Protein AF-A0A7X1NIV5-F1 (afdb_monomer_lite)

Organism: NCBI:txid2654983

Structure (mmCIF, N/CA/C/O backbone):
data_AF-A0A7X1NIV5-F1
#
_entry.id   AF-A0A7X1NIV5-F1
#
loop_
_atom_site.group_PDB
_atom_site.id
_atom_site.type_symbol
_atom_site.label_atom_id
_atom_site.label_alt_id
_atom_site.label_comp_id
_atom_site.label_asym_id
_atom_site.label_entity_id
_atom_site.label_seq_id
_atom_site.pdbx_PDB_ins_code
_atom_site.Cartn_x
_atom_site.Cartn_y
_atom_site.Cartn_z
_atom_site.occupancy
_atom_site.B_iso_or_equiv
_atom_site.auth_seq_id
_atom_site.auth_comp_id
_atom_site.auth_asym_id
_atom_site.auth_atom_id
_atom_site.pdbx_PDB_model_num
ATOM 1 N N . MET A 1 1 ? -22.859 -9.289 30.979 1.00 61.94 1 MET A N 1
ATOM 2 C CA . MET A 1 1 ? -23.421 -8.936 29.662 1.00 61.94 1 MET A CA 1
ATOM 3 C C . MET A 1 1 ? -22.746 -7.690 29.095 1.00 61.94 1 MET A C 1
ATOM 5 O O . MET A 1 1 ? -22.122 -7.808 28.057 1.00 61.94 1 MET A O 1
ATOM 9 N N . GLU A 1 2 ? -22.754 -6.534 29.774 1.00 65.19 2 GLU A N 1
ATOM 10 C CA . GLU A 1 2 ? -22.072 -5.322 29.259 1.00 65.19 2 GLU A CA 1
ATOM 11 C C . GLU A 1 2 ? -20.544 -5.479 29.155 1.00 65.19 2 GLU A C 1
ATOM 13 O O . GLU A 1 2 ? -19.954 -5.149 28.132 1.00 65.19 2 GLU A O 1
ATOM 18 N N . THR A 1 3 ? -19.896 -6.076 30.158 1.00 74.19 3 THR A N 1
ATOM 19 C CA . THR A 1 3 ? -18.444 -6.336 30.167 1.00 74.19 3 THR A CA 1
ATOM 20 C C . THR A 1 3 ? -17.963 -7.249 29.038 1.00 74.19 3 THR A C 1
ATOM 22 O O . THR A 1 3 ? -16.867 -7.051 28.524 1.00 74.19 3 THR A O 1
ATOM 25 N N . GLU A 1 4 ? -18.770 -8.223 28.616 1.00 78.75 4 GLU A N 1
ATOM 26 C CA . GLU A 1 4 ? -18.414 -9.128 27.513 1.00 78.75 4 GLU A CA 1
ATOM 27 C C . GLU A 1 4 ? -18.421 -8.401 26.165 1.00 78.75 4 GLU A C 1
ATOM 29 O O . GLU A 1 4 ? -17.539 -8.634 25.341 1.00 78.75 4 GLU A O 1
ATOM 34 N N . ILE A 1 5 ? -19.356 -7.466 25.972 1.00 81.25 5 ILE A N 1
ATOM 35 C CA . ILE A 1 5 ? -19.451 -6.646 24.758 1.00 81.25 5 ILE A CA 1
ATOM 36 C C . ILE A 1 5 ? -18.232 -5.722 24.645 1.00 81.25 5 ILE A C 1
ATOM 38 O O . ILE A 1 5 ? -17.618 -5.643 23.583 1.00 81.25 5 ILE A O 1
ATOM 42 N N . PHE A 1 6 ? -17.823 -5.073 25.741 1.00 78.81 6 PHE A N 1
ATOM 43 C CA . PHE A 1 6 ? -16.632 -4.213 25.739 1.00 78.81 6 PHE A CA 1
ATOM 44 C C . PHE A 1 6 ? -15.347 -4.983 25.417 1.00 78.81 6 PHE A C 1
ATOM 46 O O . PHE A 1 6 ? -14.526 -4.505 24.636 1.00 78.81 6 PHE A O 1
ATOM 53 N N . VAL A 1 7 ? -15.182 -6.188 25.972 1.00 81.06 7 VAL A N 1
ATOM 54 C CA . VAL A 1 7 ? -14.015 -7.039 25.688 1.00 81.06 7 VAL A CA 1
ATOM 55 C C . VAL A 1 7 ? -14.008 -7.501 24.230 1.00 81.06 7 VAL A C 1
ATOM 57 O O . VAL A 1 7 ? -12.963 -7.475 23.584 1.00 81.06 7 VAL A O 1
ATOM 60 N N . GLN A 1 8 ? -15.164 -7.883 23.682 1.00 82.38 8 GLN A N 1
ATOM 61 C CA . GLN A 1 8 ? -15.276 -8.264 22.272 1.00 82.38 8 GLN A CA 1
ATOM 62 C C . GLN A 1 8 ? -14.934 -7.106 21.329 1.00 82.38 8 GLN A C 1
ATOM 64 O O . GLN A 1 8 ? -14.180 -7.305 20.379 1.00 82.38 8 GLN A O 1
ATOM 69 N N . LEU A 1 9 ? -15.427 -5.898 21.613 1.00 82.12 9 LEU A N 1
ATOM 70 C CA . LEU A 1 9 ? -15.125 -4.703 20.822 1.00 82.12 9 LEU A CA 1
ATOM 71 C C . LEU A 1 9 ? -13.634 -4.351 20.867 1.00 82.12 9 LEU A C 1
ATOM 73 O O . LEU A 1 9 ? -13.038 -4.102 19.823 1.00 82.12 9 LEU A O 1
ATOM 77 N N . ALA A 1 10 ? -13.012 -4.392 22.048 1.00 82.75 10 ALA A N 1
ATOM 78 C CA . ALA A 1 10 ? -11.582 -4.125 22.194 1.00 82.75 10 ALA A CA 1
ATOM 79 C C . ALA A 1 10 ? -10.713 -5.165 21.461 1.00 82.75 10 ALA A C 1
ATOM 81 O O . ALA A 1 10 ? -9.730 -4.807 20.813 1.00 82.75 10 ALA A O 1
ATOM 82 N N . ASN A 1 11 ? -11.094 -6.445 21.515 1.00 85.56 11 ASN A N 1
ATOM 83 C CA . ASN A 1 11 ? -10.393 -7.502 20.788 1.00 85.56 11 ASN A CA 1
ATOM 84 C C . ASN A 1 11 ? -10.517 -7.325 19.272 1.00 85.56 11 ASN A C 1
ATOM 86 O O . ASN A 1 11 ? -9.520 -7.444 18.565 1.00 85.56 11 ASN A O 1
ATOM 90 N N . GLN A 1 12 ? -11.714 -7.007 18.771 1.00 85.12 12 GLN A N 1
ATOM 91 C CA . GLN A 1 12 ? -11.914 -6.757 17.344 1.00 85.12 12 GLN A CA 1
ATOM 92 C C . GLN A 1 12 ? -11.113 -5.538 16.875 1.00 85.12 12 GLN A C 1
ATOM 94 O O . GLN A 1 12 ? -10.439 -5.604 15.854 1.00 85.12 12 GLN A O 1
ATOM 99 N N . GLN A 1 13 ? -11.106 -4.466 17.666 1.00 85.00 13 GLN A N 1
ATOM 100 C CA . GLN A 1 13 ? -10.321 -3.265 17.395 1.00 85.00 13 GLN A CA 1
ATOM 101 C C . GLN A 1 13 ? -8.820 -3.564 17.265 1.00 85.00 13 GLN A C 1
ATOM 103 O O . GLN A 1 13 ? -8.144 -3.030 16.384 1.00 85.00 13 GLN A O 1
ATOM 108 N N . ALA A 1 14 ? -8.287 -4.428 18.131 1.00 86.62 14 ALA A N 1
ATOM 109 C CA . ALA A 1 14 ? -6.892 -4.849 18.065 1.00 86.62 14 ALA A CA 1
ATOM 110 C C . ALA A 1 14 ? -6.593 -5.669 16.797 1.00 86.62 14 ALA A C 1
ATOM 112 O O . ALA A 1 14 ? -5.534 -5.495 16.192 1.00 86.62 14 ALA A O 1
ATOM 113 N N . VAL A 1 15 ? -7.526 -6.531 16.377 1.00 89.56 15 VAL A N 1
ATOM 114 C CA . VAL A 1 15 ? -7.416 -7.302 15.129 1.00 89.56 15 VAL A CA 1
ATOM 115 C C . VAL A 1 15 ? -7.425 -6.375 13.914 1.00 89.56 15 VAL A C 1
ATOM 117 O O . VAL A 1 15 ? -6.556 -6.498 13.053 1.00 89.56 15 VAL A O 1
ATOM 120 N N . ASP A 1 16 ? -8.347 -5.415 13.864 1.00 90.06 16 ASP A N 1
ATOM 121 C CA . ASP A 1 16 ? -8.462 -4.476 12.745 1.00 90.06 16 ASP A CA 1
ATOM 122 C C . ASP A 1 16 ? -7.207 -3.587 12.643 1.00 90.06 16 ASP A C 1
ATOM 124 O O . ASP A 1 16 ? -6.639 -3.437 11.559 1.00 90.06 16 ASP A O 1
ATOM 128 N N . ASN A 1 17 ? -6.689 -3.092 13.776 1.00 89.38 17 ASN A N 1
ATOM 129 C CA . ASN A 1 17 ? -5.413 -2.368 13.827 1.00 89.38 17 ASN A CA 1
ATOM 130 C C . ASN A 1 17 ? -4.243 -3.216 13.304 1.00 89.38 17 ASN A C 1
ATOM 132 O O . ASN A 1 17 ? -3.391 -2.703 12.577 1.00 89.38 17 ASN A O 1
ATOM 136 N N . ALA A 1 18 ? -4.189 -4.504 13.657 1.00 92.31 18 ALA A N 1
ATOM 137 C CA . ALA A 1 18 ? -3.136 -5.405 13.195 1.00 92.31 18 ALA A CA 1
ATOM 138 C C . ALA A 1 18 ? -3.195 -5.637 11.677 1.00 92.31 18 ALA A C 1
ATOM 140 O O . ALA A 1 18 ? -2.150 -5.687 11.030 1.00 92.31 18 ALA A O 1
ATOM 141 N N . LEU A 1 19 ? -4.396 -5.731 11.098 1.00 94.19 19 LEU A N 1
ATOM 142 C CA . LEU A 1 19 ? -4.582 -5.876 9.652 1.00 94.19 19 LEU A CA 1
ATOM 143 C C . LEU A 1 19 ? -4.143 -4.621 8.890 1.00 94.19 19 LEU A C 1
ATOM 145 O O . LEU A 1 19 ? -3.409 -4.729 7.908 1.00 94.19 19 LEU A O 1
ATOM 149 N N . VAL A 1 20 ? -4.535 -3.433 9.362 1.00 94.00 20 VAL A N 1
ATOM 150 C CA . VAL A 1 20 ? -4.118 -2.163 8.744 1.00 94.00 20 VAL A CA 1
ATOM 151 C C . VAL A 1 20 ? -2.604 -1.972 8.853 1.00 94.00 20 VAL A C 1
ATOM 153 O O . VAL A 1 20 ? -1.953 -1.607 7.872 1.00 94.00 20 VAL A O 1
ATOM 156 N N . LEU A 1 21 ? -2.025 -2.277 10.018 1.00 95.12 21 LEU A N 1
ATOM 157 C CA . LEU A 1 21 ? -0.580 -2.235 10.215 1.00 95.12 21 LEU A CA 1
ATOM 158 C C . LEU A 1 21 ? 0.145 -3.177 9.248 1.00 95.12 21 LEU A C 1
ATOM 160 O O . LEU A 1 21 ? 1.108 -2.769 8.601 1.00 95.12 21 LEU A O 1
ATOM 164 N N . HIS A 1 22 ? -0.332 -4.416 9.130 1.00 96.94 22 HIS A N 1
ATOM 165 C CA . HIS A 1 22 ? 0.265 -5.405 8.243 1.00 96.94 22 HIS A CA 1
ATOM 166 C C . HIS A 1 22 ? 0.252 -4.943 6.781 1.00 96.94 22 HIS A C 1
ATOM 168 O O . HIS A 1 22 ? 1.273 -5.045 6.104 1.00 96.94 22 HIS A O 1
ATOM 174 N N . ALA A 1 23 ? -0.863 -4.372 6.316 1.00 96.94 23 ALA A N 1
ATOM 175 C CA . ALA A 1 23 ? -0.979 -3.851 4.956 1.00 96.94 23 ALA A CA 1
ATOM 176 C C . ALA A 1 23 ? 0.057 -2.752 4.661 1.00 96.94 23 ALA A C 1
ATOM 178 O O . ALA A 1 23 ? 0.711 -2.781 3.618 1.00 96.94 23 ALA A O 1
ATOM 179 N N . LEU A 1 24 ? 0.261 -1.818 5.595 1.00 96.69 24 LEU A N 1
ATOM 180 C CA . LEU A 1 24 ? 1.267 -0.761 5.454 1.00 96.69 24 LEU A CA 1
ATOM 181 C C . LEU A 1 24 ? 2.699 -1.304 5.502 1.00 96.69 24 LEU A C 1
ATOM 183 O O . LEU A 1 24 ? 3.536 -0.876 4.712 1.00 96.69 24 LEU A O 1
ATOM 187 N N . GLU A 1 25 ? 2.991 -2.263 6.382 1.00 97.56 25 GLU A N 1
ATOM 188 C CA . GLU A 1 25 ? 4.317 -2.891 6.447 1.00 97.56 25 GLU A CA 1
ATOM 189 C C . GLU A 1 25 ? 4.651 -3.660 5.161 1.00 97.56 25 GLU A C 1
ATOM 191 O O . GLU A 1 25 ? 5.778 -3.585 4.669 1.00 97.56 25 GLU A O 1
ATOM 196 N N . VAL A 1 26 ? 3.675 -4.370 4.587 1.00 97.75 26 VAL A N 1
ATOM 197 C CA . VAL A 1 26 ? 3.821 -5.037 3.285 1.00 97.75 26 VAL A CA 1
ATOM 198 C C . VAL A 1 26 ? 4.037 -4.013 2.172 1.00 97.75 26 VAL A C 1
ATOM 200 O O . VAL A 1 26 ? 4.908 -4.216 1.324 1.00 97.75 26 VAL A O 1
ATOM 203 N N . ALA A 1 27 ? 3.297 -2.903 2.185 1.00 97.12 27 ALA A N 1
ATOM 204 C CA . ALA A 1 27 ? 3.463 -1.841 1.202 1.00 97.12 27 ALA A CA 1
ATOM 205 C C . ALA A 1 27 ? 4.861 -1.217 1.258 1.00 97.12 27 ALA A C 1
ATOM 207 O O . ALA A 1 27 ? 5.516 -1.149 0.223 1.00 97.12 27 ALA A O 1
ATOM 208 N N . VAL A 1 28 ? 5.353 -0.836 2.443 1.00 97.44 28 VAL A N 1
ATOM 209 C CA . VAL A 1 28 ? 6.705 -0.267 2.603 1.00 97.44 28 VAL A CA 1
ATOM 210 C C . VAL A 1 28 ? 7.763 -1.227 2.073 1.00 97.44 28 VAL A C 1
ATOM 212 O O . VAL A 1 28 ? 8.540 -0.838 1.210 1.00 97.44 28 VAL A O 1
ATOM 215 N N . ARG A 1 29 ? 7.732 -2.502 2.483 1.00 97.81 29 ARG A N 1
ATOM 216 C CA . ARG A 1 29 ? 8.695 -3.502 1.987 1.00 97.81 29 ARG A CA 1
ATOM 217 C C . ARG A 1 29 ? 8.638 -3.670 0.473 1.00 97.81 29 ARG A C 1
ATOM 219 O O . ARG A 1 29 ? 9.665 -3.886 -0.159 1.00 97.81 29 ARG A O 1
ATOM 226 N N . THR A 1 30 ? 7.441 -3.598 -0.107 1.00 96.69 30 THR A N 1
ATOM 227 C CA . THR A 1 30 ? 7.264 -3.708 -1.558 1.00 96.69 30 THR A CA 1
ATOM 228 C C . THR A 1 30 ? 7.864 -2.497 -2.264 1.00 96.69 30 THR A C 1
ATOM 230 O O . THR A 1 30 ? 8.613 -2.675 -3.218 1.00 96.69 30 THR A O 1
ATOM 233 N N . LEU A 1 31 ? 7.593 -1.284 -1.777 1.00 96.00 31 LEU A N 1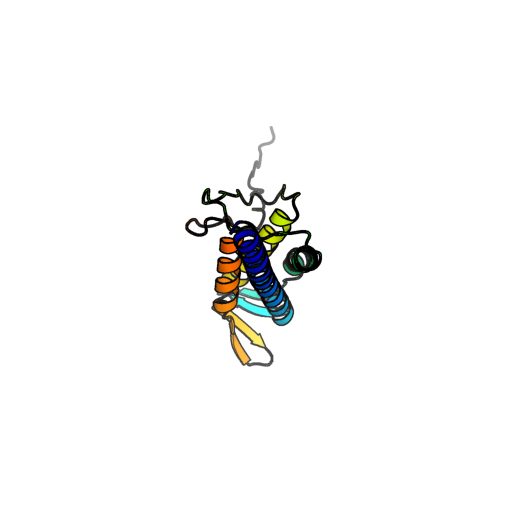
ATOM 234 C CA . LEU A 1 31 ? 8.164 -0.053 -2.324 1.00 96.00 31 LEU A CA 1
ATOM 235 C C . LEU A 1 31 ? 9.694 -0.045 -2.198 1.00 96.00 31 LEU A C 1
ATOM 237 O O . LEU A 1 31 ? 10.374 0.225 -3.179 1.00 96.00 31 LEU A O 1
ATOM 241 N N . GLU A 1 32 ? 10.247 -0.416 -1.042 1.00 96.31 32 GLU A N 1
ATOM 242 C CA . GLU A 1 32 ? 11.699 -0.516 -0.836 1.00 96.31 32 GLU A CA 1
ATOM 243 C C . GLU A 1 32 ? 12.349 -1.533 -1.782 1.00 96.31 32 GLU A C 1
ATOM 245 O O . GLU A 1 32 ? 13.377 -1.243 -2.384 1.00 96.31 32 GLU A O 1
ATOM 250 N N . ALA A 1 33 ? 11.741 -2.711 -1.952 1.00 94.44 33 ALA A N 1
ATOM 251 C CA . ALA A 1 33 ? 12.299 -3.775 -2.787 1.00 94.44 33 ALA A CA 1
ATOM 252 C C . ALA A 1 33 ? 12.318 -3.442 -4.288 1.00 94.44 33 ALA A C 1
ATOM 254 O O . ALA A 1 33 ? 13.103 -4.031 -5.026 1.00 94.44 33 ALA A O 1
ATOM 255 N N . HIS A 1 34 ? 11.447 -2.537 -4.740 1.00 93.75 34 HIS A N 1
ATOM 256 C CA . HIS A 1 34 ? 11.321 -2.167 -6.153 1.00 93.75 34 HIS A CA 1
ATOM 257 C C . HIS A 1 34 ? 11.857 -0.761 -6.449 1.00 93.75 34 HIS A C 1
ATOM 259 O O . HIS A 1 34 ? 11.907 -0.364 -7.610 1.00 93.75 34 HIS A O 1
ATOM 265 N N . HIS A 1 35 ? 12.275 -0.009 -5.429 1.00 92.31 35 HIS A N 1
ATOM 266 C CA . HIS A 1 35 ? 12.918 1.287 -5.604 1.00 92.31 35 HIS A CA 1
ATOM 267 C C . HIS A 1 35 ? 14.243 1.128 -6.371 1.00 92.31 35 HIS A C 1
ATOM 269 O O . HIS A 1 35 ? 15.054 0.254 -6.067 1.00 92.31 35 HIS A O 1
ATOM 275 N N . GLY A 1 36 ? 14.461 1.968 -7.381 1.00 91.88 36 GLY A N 1
ATOM 276 C CA . GLY A 1 36 ? 15.627 1.920 -8.267 1.00 91.88 36 GLY A CA 1
ATOM 277 C C . GLY A 1 36 ? 15.565 0.838 -9.352 1.00 91.88 36 GLY A C 1
ATOM 278 O O . GLY A 1 36 ? 16.455 0.781 -10.203 1.00 91.88 36 GLY A O 1
ATOM 279 N N . LEU A 1 37 ? 14.519 0.001 -9.372 1.00 92.06 37 LEU A N 1
ATOM 280 C CA . LEU A 1 37 ? 14.303 -0.962 -10.449 1.00 92.06 37 LEU A CA 1
ATOM 281 C C . LEU A 1 37 ? 14.077 -0.211 -11.766 1.00 92.06 37 LEU A C 1
ATOM 283 O O . LEU A 1 37 ? 13.280 0.725 -11.826 1.00 92.06 37 LEU A O 1
ATOM 287 N N . THR A 1 38 ? 14.751 -0.641 -12.831 1.00 92.88 38 THR A N 1
ATOM 288 C CA . THR A 1 38 ? 14.466 -0.126 -14.175 1.00 92.88 38 THR A CA 1
ATOM 289 C C . THR A 1 38 ? 13.249 -0.848 -14.738 1.00 92.88 38 THR A C 1
ATOM 291 O O . THR A 1 38 ? 13.190 -2.079 -14.718 1.00 92.88 38 THR A O 1
ATOM 294 N N . VAL A 1 39 ? 12.284 -0.082 -15.236 1.00 92.44 39 VAL A N 1
ATOM 295 C CA . VAL A 1 39 ? 11.053 -0.601 -15.830 1.00 92.44 39 VAL A CA 1
ATOM 296 C C . VAL A 1 39 ? 10.867 -0.099 -17.251 1.00 92.44 39 VAL A C 1
ATOM 298 O O . VAL A 1 39 ? 11.289 1.006 -17.596 1.00 92.44 39 VAL A O 1
ATOM 301 N N . HIS A 1 40 ? 10.194 -0.918 -18.054 1.00 90.88 40 HIS A N 1
ATOM 302 C CA . HIS A 1 40 ? 9.624 -0.512 -19.329 1.00 90.88 40 HIS A CA 1
ATOM 303 C C . HIS A 1 40 ? 8.118 -0.312 -19.197 1.00 90.88 40 HIS A C 1
ATOM 305 O O . HIS A 1 40 ? 7.404 -1.186 -18.686 1.00 90.88 40 HIS A O 1
ATOM 311 N N . CYS A 1 41 ? 7.641 0.808 -19.729 1.00 87.00 41 CYS A N 1
ATOM 312 C CA . CYS A 1 41 ? 6.228 1.075 -19.937 1.00 87.00 41 CYS A CA 1
ATOM 313 C C . CYS A 1 41 ? 6.060 1.639 -21.346 1.00 87.00 41 CYS A C 1
ATOM 315 O O . CYS A 1 41 ? 6.547 2.727 -21.629 1.00 87.00 41 CYS A O 1
ATOM 317 N N . GLU A 1 42 ? 5.385 0.891 -22.218 1.00 85.50 42 GLU A N 1
ATOM 318 C CA . GLU A 1 42 ? 5.242 1.248 -23.636 1.00 85.50 42 GLU A CA 1
ATOM 319 C C . GLU A 1 42 ? 6.615 1.513 -24.290 1.00 85.50 42 GLU A C 1
ATOM 321 O O . GLU A 1 42 ? 7.433 0.593 -24.349 1.00 85.50 42 GLU A O 1
ATOM 326 N N . ASP A 1 43 ? 6.873 2.741 -24.747 1.00 85.62 43 ASP A N 1
ATOM 327 C CA . ASP A 1 43 ? 8.129 3.149 -25.391 1.00 85.62 43 ASP A CA 1
ATOM 328 C C . ASP A 1 43 ? 9.135 3.799 -24.418 1.00 85.62 43 ASP A C 1
ATOM 330 O O . ASP A 1 43 ? 10.254 4.137 -24.814 1.00 85.62 43 ASP A O 1
ATOM 334 N N . ASP A 1 44 ? 8.771 3.940 -23.139 1.00 87.75 44 ASP A N 1
ATOM 335 C CA . ASP A 1 44 ? 9.577 4.614 -22.126 1.00 87.75 44 ASP A CA 1
ATOM 336 C C . ASP A 1 44 ? 10.327 3.637 -21.215 1.00 87.75 44 ASP A C 1
ATOM 338 O O . ASP A 1 44 ? 9.842 2.562 -20.838 1.00 87.75 44 ASP A O 1
ATOM 342 N N . VAL A 1 45 ? 11.534 4.053 -20.823 1.00 90.56 45 VAL A N 1
ATOM 343 C CA . VAL A 1 45 ? 12.397 3.346 -19.870 1.00 90.56 45 VAL A CA 1
ATOM 344 C C . VAL A 1 45 ? 12.796 4.306 -18.767 1.00 90.56 45 VAL A C 1
ATOM 346 O O . VAL A 1 45 ? 13.421 5.335 -19.026 1.00 90.56 45 VAL A O 1
ATOM 349 N N . PHE A 1 46 ? 12.461 3.967 -17.529 1.00 91.12 46 PHE A N 1
ATOM 350 C CA . PHE A 1 46 ? 12.768 4.803 -16.374 1.00 91.12 46 PHE A CA 1
ATOM 351 C C . PHE A 1 46 ? 13.012 3.953 -15.129 1.00 91.12 46 PHE A C 1
ATOM 353 O O . PHE A 1 46 ? 12.733 2.754 -15.102 1.00 91.12 46 PHE A O 1
ATOM 360 N N . GLN A 1 47 ? 13.578 4.574 -14.097 1.00 92.50 47 GLN A N 1
ATOM 361 C CA . GLN A 1 47 ? 13.753 3.943 -12.793 1.00 92.50 47 GLN A CA 1
ATOM 362 C C . GLN A 1 47 ? 12.578 4.280 -11.886 1.00 92.50 47 GLN A C 1
ATOM 364 O O . GLN A 1 47 ? 12.124 5.424 -11.845 1.00 92.50 47 GLN A O 1
ATOM 369 N N . LEU A 1 48 ? 12.105 3.282 -11.147 1.00 92.19 48 LEU A N 1
ATOM 370 C CA . LEU A 1 48 ? 11.088 3.475 -10.127 1.00 92.19 48 LEU A CA 1
ATOM 371 C C . LEU A 1 48 ? 11.669 4.283 -8.966 1.00 92.19 48 LEU A C 1
ATOM 373 O O . LEU A 1 48 ? 12.465 3.768 -8.182 1.00 92.19 48 LEU A O 1
ATOM 377 N N . ASP A 1 49 ? 11.243 5.535 -8.838 1.00 92.69 49 ASP A N 1
ATOM 378 C CA . ASP A 1 49 ? 11.514 6.353 -7.661 1.00 92.69 49 ASP A CA 1
ATOM 379 C C . ASP A 1 49 ? 10.288 6.368 -6.744 1.00 92.69 49 ASP A C 1
ATOM 381 O O . ASP A 1 49 ? 9.251 6.967 -7.040 1.00 92.69 49 ASP A O 1
ATOM 385 N N . PHE A 1 50 ? 10.433 5.673 -5.618 1.00 94.12 50 PHE A N 1
ATOM 386 C CA . PHE A 1 50 ? 9.427 5.598 -4.562 1.00 94.12 50 PHE A CA 1
ATOM 387 C C . PHE A 1 50 ? 9.780 6.386 -3.295 1.00 94.12 50 PHE A C 1
ATOM 389 O O . PHE A 1 50 ? 9.095 6.238 -2.281 1.00 94.12 50 PHE A O 1
ATOM 396 N N . GLU A 1 51 ? 10.829 7.213 -3.308 1.00 93.06 51 GLU A N 1
ATOM 397 C CA . GLU A 1 51 ? 11.252 7.972 -2.123 1.00 93.06 51 GLU A CA 1
ATOM 398 C C . GLU A 1 51 ? 10.150 8.908 -1.578 1.00 93.06 51 GLU A C 1
ATOM 400 O O . GLU A 1 51 ? 9.881 8.871 -0.368 1.00 93.06 51 GLU A O 1
ATOM 405 N N . PRO A 1 52 ? 9.403 9.658 -2.419 1.00 90.94 52 PRO A N 1
ATOM 406 C CA . PRO A 1 52 ? 8.286 10.477 -1.944 1.00 90.94 52 PRO A CA 1
ATOM 407 C C . PRO A 1 52 ? 7.184 9.655 -1.261 1.00 90.94 52 PRO A C 1
ATOM 409 O O . PRO A 1 52 ? 6.613 10.072 -0.254 1.00 90.94 52 PRO A O 1
ATOM 412 N N . GLN A 1 53 ? 6.879 8.472 -1.790 1.00 93.25 53 GLN A N 1
ATOM 413 C CA . GLN A 1 53 ? 5.847 7.586 -1.262 1.00 93.25 53 GLN A CA 1
ATOM 414 C C . GLN A 1 53 ? 6.306 6.945 0.045 1.00 93.25 53 GLN A C 1
ATOM 416 O O . GLN A 1 53 ? 5.540 6.910 1.006 1.00 93.25 53 GLN A O 1
ATOM 421 N N . LEU A 1 54 ? 7.563 6.508 0.134 1.00 93.56 54 LEU A N 1
ATOM 422 C CA . LEU A 1 54 ? 8.148 5.986 1.370 1.00 93.56 54 LEU A CA 1
ATOM 423 C C . LEU A 1 54 ? 8.111 7.028 2.496 1.00 93.56 54 LEU A C 1
ATOM 425 O O . LEU A 1 54 ? 7.770 6.680 3.631 1.00 93.56 54 LEU A O 1
ATOM 429 N N . HIS A 1 55 ? 8.356 8.304 2.181 1.00 93.12 55 HIS A N 1
ATOM 430 C CA . HIS A 1 55 ? 8.249 9.407 3.142 1.00 93.12 55 HIS A CA 1
ATOM 431 C C . HIS A 1 55 ? 6.824 9.593 3.692 1.00 93.12 55 HIS A C 1
ATOM 433 O O . HIS A 1 55 ? 6.640 10.024 4.829 1.00 93.12 55 HIS A O 1
ATOM 439 N N . ILE A 1 56 ? 5.805 9.235 2.908 1.00 90.75 56 ILE A N 1
ATOM 440 C CA . ILE A 1 56 ? 4.394 9.323 3.297 1.00 90.75 56 ILE A CA 1
ATOM 441 C C . ILE A 1 56 ? 3.940 8.085 4.077 1.00 90.75 56 ILE A C 1
ATOM 443 O O . ILE A 1 56 ? 3.215 8.207 5.064 1.00 90.75 56 ILE A O 1
ATOM 447 N N . VAL A 1 57 ? 4.325 6.891 3.623 1.00 93.12 57 VAL A N 1
ATOM 448 C CA . VAL A 1 57 ? 3.778 5.625 4.130 1.00 93.12 57 VAL A CA 1
ATOM 449 C C . VAL A 1 57 ? 4.445 5.206 5.443 1.00 93.12 57 VAL A C 1
ATOM 451 O O . VAL A 1 57 ? 3.772 4.714 6.349 1.00 93.12 57 VAL A O 1
ATOM 454 N N . THR A 1 58 ? 5.749 5.447 5.594 1.00 94.62 58 THR A N 1
ATOM 455 C CA . THR A 1 58 ? 6.519 5.003 6.770 1.00 94.62 58 THR A CA 1
ATOM 456 C C . THR A 1 58 ? 6.019 5.602 8.095 1.00 94.62 58 THR A C 1
ATOM 458 O O . THR A 1 58 ? 5.844 4.847 9.055 1.00 94.62 58 THR A O 1
ATOM 461 N N . PRO A 1 59 ? 5.711 6.912 8.200 1.00 93.06 59 PRO A N 1
ATOM 462 C CA . PRO A 1 59 ? 5.207 7.491 9.448 1.00 93.06 59 PRO A CA 1
ATOM 463 C C . PRO A 1 59 ? 3.876 6.892 9.926 1.00 93.06 59 PRO A C 1
ATOM 465 O O . PRO A 1 59 ? 3.657 6.776 11.132 1.00 93.06 59 PRO A O 1
ATOM 468 N N . ALA A 1 60 ? 3.004 6.448 9.012 1.00 91.56 60 ALA A N 1
ATOM 469 C CA . ALA A 1 60 ? 1.715 5.850 9.369 1.00 91.56 60 ALA A CA 1
ATOM 470 C C . ALA A 1 60 ? 1.865 4.549 10.178 1.00 91.56 60 ALA A C 1
ATOM 472 O O . ALA A 1 60 ? 1.065 4.280 11.074 1.00 91.56 60 ALA A O 1
ATOM 473 N N . ILE A 1 61 ? 2.935 3.782 9.943 1.00 93.19 61 ILE A N 1
ATOM 474 C CA . ILE A 1 61 ? 3.271 2.591 10.738 1.00 93.19 61 ILE A CA 1
ATOM 475 C C . ILE A 1 61 ? 3.504 2.976 12.205 1.00 93.19 61 ILE A C 1
ATOM 477 O O . ILE A 1 61 ? 3.044 2.283 13.116 1.00 93.19 61 ILE A O 1
ATOM 481 N N . HIS A 1 62 ? 4.195 4.092 12.450 1.00 91.75 62 HIS A N 1
ATOM 482 C CA . HIS A 1 62 ? 4.472 4.565 13.805 1.00 91.75 62 HIS A CA 1
ATOM 483 C C . HIS A 1 62 ? 3.209 5.043 14.526 1.00 91.75 62 HIS A C 1
ATOM 485 O O . HIS A 1 62 ? 3.069 4.757 15.713 1.00 91.75 62 HIS A O 1
ATOM 491 N N . LEU A 1 63 ? 2.281 5.695 13.818 1.00 89.25 63 LEU A N 1
ATOM 492 C CA . LEU A 1 63 ? 0.997 6.142 14.376 1.00 89.25 63 LEU A CA 1
ATOM 493 C C . LEU A 1 63 ? 0.129 4.971 14.859 1.00 89.25 63 LEU A C 1
ATOM 495 O O . LEU A 1 63 ? -0.492 5.045 15.918 1.00 89.25 63 LEU A O 1
ATOM 499 N N . ILE A 1 64 ? 0.117 3.858 14.121 1.00 87.94 64 ILE A N 1
ATOM 500 C CA . ILE A 1 64 ? -0.634 2.667 14.540 1.00 87.94 64 ILE A CA 1
ATOM 501 C C . ILE A 1 64 ? 0.078 1.963 15.700 1.00 87.94 64 ILE A C 1
ATOM 503 O O . ILE A 1 64 ? -0.563 1.589 16.682 1.00 87.94 64 ILE A O 1
ATOM 507 N N . LYS A 1 65 ? 1.410 1.816 15.634 1.00 89.12 65 LYS A N 1
ATOM 508 C CA . LYS A 1 65 ? 2.200 1.169 16.699 1.00 89.12 65 LYS A CA 1
ATOM 509 C C . LYS A 1 65 ? 2.153 1.923 18.027 1.00 89.12 65 LYS A C 1
ATOM 511 O O . LYS A 1 65 ? 2.231 1.288 19.075 1.00 89.12 65 LYS A O 1
ATOM 516 N N . SER A 1 66 ? 2.030 3.250 18.000 1.00 88.25 66 SER A N 1
ATOM 517 C CA . SER A 1 66 ? 1.898 4.069 19.209 1.00 88.25 66 SER A CA 1
ATOM 518 C C . SER A 1 66 ? 0.495 4.022 19.825 1.00 88.25 66 SER A C 1
ATOM 520 O O . SER A 1 66 ? 0.309 4.519 20.934 1.00 88.25 66 SER A O 1
ATOM 522 N N . GLY A 1 67 ? -0.485 3.433 19.130 1.00 82.12 67 GLY A N 1
ATOM 523 C CA . GLY A 1 67 ? -1.887 3.439 19.544 1.00 82.12 67 GLY A CA 1
ATOM 524 C C . GLY A 1 67 ? -2.583 4.788 19.350 1.00 82.12 67 GLY A C 1
ATOM 525 O O . GLY A 1 67 ? -3.672 4.977 19.885 1.00 82.12 67 GLY A O 1
ATOM 526 N N . ALA A 1 68 ? -1.981 5.718 18.596 1.00 79.56 68 ALA A N 1
ATOM 527 C CA . ALA A 1 68 ? -2.581 7.018 18.285 1.00 79.56 68 ALA A CA 1
ATOM 528 C C . ALA A 1 68 ? -3.803 6.901 17.354 1.00 79.56 68 ALA A C 1
ATOM 530 O O . ALA A 1 68 ? -4.631 7.806 17.295 1.00 79.56 68 ALA A O 1
ATOM 531 N N . VAL A 1 69 ? -3.937 5.767 16.657 1.00 80.19 69 VAL A N 1
ATOM 532 C CA . VAL A 1 69 ? -5.041 5.478 15.737 1.00 80.19 69 VAL A CA 1
ATOM 533 C C . VAL A 1 69 ? -5.848 4.277 16.222 1.00 80.19 69 VAL A C 1
ATOM 535 O O . VAL A 1 69 ? -5.307 3.195 16.472 1.00 80.19 69 VAL A O 1
ATOM 538 N N . ALA A 1 70 ? -7.165 4.457 16.298 1.00 76.69 70 ALA A N 1
ATOM 539 C CA . ALA A 1 70 ? -8.122 3.377 16.486 1.00 76.69 70 ALA A CA 1
ATOM 540 C C . ALA A 1 70 ? -8.879 3.158 15.171 1.00 76.69 70 ALA A C 1
ATOM 542 O O . ALA A 1 70 ? -9.661 4.006 14.753 1.00 76.69 70 ALA A O 1
ATOM 543 N N . VAL A 1 71 ? -8.652 2.019 14.511 1.00 69.81 71 VAL A N 1
ATOM 544 C CA . VAL A 1 71 ? -9.419 1.578 13.334 1.00 69.81 71 VAL A CA 1
ATOM 545 C C . VAL A 1 71 ? -10.832 1.190 13.773 1.00 69.81 71 VAL A C 1
ATOM 547 O O . VAL A 1 71 ? -11.156 0.015 13.922 1.00 69.81 71 VAL A O 1
ATOM 550 N N . LEU A 1 72 ? -11.669 2.172 14.075 1.00 63.91 72 LEU A N 1
ATOM 551 C CA . LEU A 1 72 ? -13.056 1.909 14.415 1.00 63.91 72 LEU A CA 1
ATOM 552 C C . LEU A 1 72 ? -13.778 1.540 13.126 1.00 63.91 72 LEU A C 1
ATOM 554 O O . LEU A 1 72 ? -13.923 2.375 12.232 1.00 63.91 72 LEU A O 1
ATOM 558 N N . ARG A 1 73 ? -14.252 0.292 13.036 1.00 56.22 73 ARG A N 1
ATOM 559 C CA . ARG A 1 73 ? -15.153 -0.136 11.963 1.00 56.22 73 ARG A CA 1
ATOM 560 C C . ARG A 1 73 ? -16.238 0.929 11.826 1.00 56.22 73 ARG A C 1
ATOM 562 O O . ARG A 1 73 ? -16.881 1.243 12.832 1.00 56.22 73 ARG A O 1
ATOM 569 N N . ALA A 1 74 ? -16.416 1.500 10.630 1.00 51.50 74 ALA A N 1
ATOM 570 C CA . ALA A 1 74 ? -17.411 2.547 10.420 1.00 51.50 74 ALA A CA 1
ATOM 571 C C . ALA A 1 74 ? -18.740 2.127 11.059 1.00 51.50 74 ALA A C 1
ATOM 573 O O . ALA A 1 74 ? -19.384 1.169 10.624 1.00 51.50 74 ALA A O 1
ATOM 574 N N . SER A 1 75 ? -19.147 2.859 12.102 1.00 43.69 75 SER A N 1
ATOM 575 C CA . SER A 1 75 ? -20.563 3.005 12.433 1.00 43.69 75 SER A CA 1
ATOM 576 C C . SER A 1 75 ? -21.251 3.268 11.101 1.00 43.69 75 SER A C 1
ATOM 578 O O . SER A 1 75 ? -20.768 4.148 10.400 1.00 43.69 75 SER A O 1
ATOM 580 N N . GLY A 1 76 ? -22.255 2.473 10.709 1.00 42.00 76 GLY A N 1
ATOM 581 C CA . GLY A 1 76 ? -22.738 2.263 9.325 1.00 42.00 76 GLY A CA 1
ATOM 582 C C . GLY A 1 76 ? -23.086 3.486 8.450 1.00 42.00 76 GLY A C 1
ATOM 583 O O . GLY A 1 76 ? -23.628 3.331 7.362 1.00 42.00 76 GLY A O 1
ATOM 584 N N . VAL A 1 77 ? -22.775 4.695 8.895 1.00 43.72 77 VAL A N 1
ATOM 585 C CA . VAL A 1 77 ? -22.503 5.882 8.093 1.00 43.72 77 VAL A CA 1
ATOM 586 C C . VAL A 1 77 ? -21.107 5.755 7.463 1.00 43.72 77 VAL A C 1
ATOM 588 O O . VAL A 1 77 ? -20.103 6.162 8.047 1.00 43.72 77 VAL A O 1
ATOM 591 N N . ALA A 1 78 ? -21.040 5.190 6.256 1.00 49.88 78 ALA A N 1
ATOM 592 C CA . ALA A 1 78 ? -19.834 5.254 5.437 1.00 49.88 78 ALA A CA 1
ATOM 593 C C . ALA A 1 78 ? -19.387 6.719 5.329 1.00 49.88 78 ALA A C 1
ATOM 595 O O . ALA A 1 78 ? -20.133 7.576 4.842 1.00 49.88 78 ALA A O 1
ATOM 596 N N . LYS A 1 79 ? -18.195 7.030 5.840 1.00 53.34 79 LYS A N 1
ATOM 597 C CA . LYS A 1 79 ? -17.674 8.388 5.769 1.00 53.34 79 LYS A CA 1
ATOM 598 C C . LYS A 1 79 ? -17.186 8.549 4.335 1.00 53.34 79 LYS A C 1
ATOM 600 O O . LYS A 1 79 ? -16.206 7.927 3.934 1.00 53.34 79 LYS A O 1
ATOM 605 N N . ALA A 1 80 ? -17.895 9.355 3.547 1.00 48.12 80 ALA A N 1
ATOM 606 C CA . ALA A 1 80 ? -17.350 9.902 2.314 1.00 48.12 80 ALA A CA 1
ATOM 607 C C . ALA A 1 80 ? -16.231 10.862 2.731 1.00 48.12 80 ALA A C 1
ATOM 609 O O . ALA A 1 80 ? -16.440 12.066 2.845 1.00 48.12 80 ALA A O 1
ATOM 610 N N . ILE A 1 81 ? -15.081 10.309 3.117 1.00 50.25 81 ILE A N 1
ATOM 611 C CA . ILE A 1 81 ? -13.894 11.111 3.345 1.00 50.25 81 ILE A CA 1
ATOM 612 C C . ILE A 1 81 ? -13.491 11.550 1.951 1.00 50.25 81 ILE A C 1
ATOM 614 O O . ILE A 1 81 ? -13.017 10.747 1.149 1.00 50.25 81 ILE A O 1
ATOM 618 N N . ASP A 1 82 ? -13.763 12.817 1.657 1.00 50.53 82 ASP A N 1
ATOM 619 C CA . ASP A 1 82 ? -13.074 13.506 0.586 1.00 50.53 82 ASP A CA 1
ATOM 620 C C .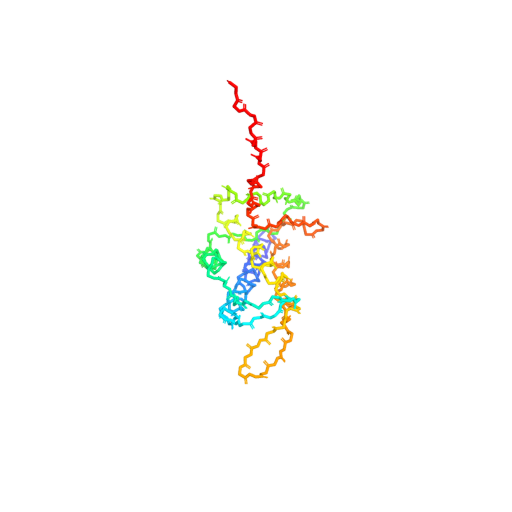 ASP A 1 82 ? -11.596 13.439 0.967 1.00 50.53 82 ASP A C 1
ATOM 622 O O . ASP A 1 82 ? -11.157 14.065 1.934 1.00 50.53 82 ASP A O 1
ATOM 626 N N . LEU A 1 83 ? -10.843 12.562 0.303 1.00 56.22 83 LEU A N 1
ATOM 627 C CA . LEU A 1 83 ? -9.402 12.420 0.505 1.00 56.22 83 LEU A CA 1
ATOM 628 C C . LEU A 1 83 ? -8.676 13.605 -0.153 1.00 56.22 83 LEU A C 1
ATOM 630 O O . LEU A 1 83 ? -7.624 13.410 -0.756 1.00 56.22 83 LEU A O 1
ATOM 634 N N . ASP A 1 84 ? -9.242 14.812 -0.067 1.00 53.81 84 ASP A N 1
ATOM 635 C CA . ASP A 1 84 ? -8.590 16.036 -0.502 1.00 53.81 84 ASP A CA 1
ATOM 636 C C . ASP A 1 84 ? -7.349 16.211 0.377 1.00 53.81 84 ASP A C 1
ATOM 638 O O . ASP A 1 84 ? -7.397 16.303 1.609 1.00 53.81 84 ASP A O 1
ATOM 642 N N . MET A 1 85 ? -6.200 16.081 -0.277 1.00 54.97 85 MET A N 1
ATOM 643 C CA . MET A 1 85 ? -4.940 15.709 0.360 1.00 54.97 85 MET A CA 1
ATOM 644 C C . MET A 1 85 ? -4.258 16.838 1.118 1.00 54.97 85 MET A C 1
ATOM 646 O O . MET A 1 85 ? -3.296 16.577 1.843 1.00 54.97 85 MET A O 1
ATOM 650 N N . ASP A 1 86 ? -4.760 18.060 0.976 1.00 51.47 86 ASP A N 1
ATOM 651 C CA . ASP A 1 86 ? -4.103 19.263 1.475 1.00 51.47 86 ASP A CA 1
ATOM 652 C C . ASP A 1 86 ? -4.401 19.547 2.955 1.00 51.47 86 ASP A C 1
ATOM 654 O O . ASP A 1 86 ? -3.844 20.484 3.524 1.00 51.47 86 ASP A O 1
ATOM 658 N N . GLN A 1 87 ? -5.253 18.746 3.615 1.00 51.75 87 GLN A N 1
ATOM 659 C CA . GLN A 1 87 ? -5.748 19.070 4.962 1.00 51.75 87 GLN A CA 1
ATOM 660 C C . GLN A 1 87 ? -6.023 17.875 5.887 1.00 51.75 87 GLN A C 1
ATOM 662 O O . GLN A 1 87 ? -6.862 17.951 6.787 1.00 51.75 87 GLN A O 1
ATOM 667 N N . GLN A 1 88 ? -5.293 16.768 5.745 1.00 58.16 88 GLN A N 1
ATOM 668 C CA . GLN A 1 88 ? -5.396 15.691 6.734 1.00 58.16 88 GLN A CA 1
ATOM 669 C C . GLN A 1 88 ? -4.535 15.999 7.964 1.00 58.16 88 GLN A C 1
ATOM 671 O O . GLN A 1 88 ? -3.346 15.709 8.006 1.00 58.16 88 GLN A O 1
ATOM 676 N N . THR A 1 89 ? -5.155 16.620 8.969 1.00 63.09 89 THR A N 1
ATOM 677 C CA . THR A 1 89 ? -4.521 17.011 10.244 1.00 63.09 89 THR A CA 1
ATOM 678 C C . THR A 1 89 ? -4.704 15.983 11.363 1.00 63.09 89 THR A C 1
ATOM 680 O O . THR A 1 89 ? -4.218 16.190 12.472 1.00 63.09 89 THR A O 1
ATOM 683 N N . THR A 1 90 ? -5.419 14.888 11.094 1.00 83.25 90 THR A N 1
ATOM 684 C CA . THR A 1 90 ? -5.693 13.829 12.076 1.00 83.25 90 THR A CA 1
ATOM 685 C C . THR A 1 90 ? -4.808 12.616 11.823 1.00 83.25 90 THR A C 1
ATOM 687 O O . THR A 1 90 ? -4.521 12.300 10.669 1.00 83.25 90 THR A O 1
ATOM 690 N N . ASP A 1 91 ? -4.434 11.902 12.886 1.00 86.81 91 ASP A N 1
ATOM 691 C CA . ASP A 1 91 ? -3.624 10.682 12.783 1.00 86.81 91 ASP A CA 1
ATOM 692 C C . ASP A 1 91 ? -4.316 9.606 11.923 1.00 86.81 91 ASP A C 1
ATOM 694 O O . ASP A 1 91 ? -3.677 8.965 11.090 1.00 86.81 91 ASP A O 1
ATOM 698 N N . GLU A 1 92 ? -5.642 9.464 12.051 1.00 85.31 92 GLU A N 1
ATOM 699 C CA . GLU A 1 92 ? -6.471 8.601 11.193 1.00 85.31 92 GLU A CA 1
ATOM 700 C C . GLU A 1 92 ? -6.401 9.007 9.716 1.00 85.31 92 GLU A C 1
ATOM 702 O O . GLU A 1 92 ? -6.259 8.151 8.842 1.00 85.31 92 GLU A O 1
ATOM 707 N N . GLY A 1 93 ? -6.467 10.312 9.434 1.00 83.31 93 GLY A N 1
ATOM 708 C CA . GLY A 1 93 ? -6.253 10.846 8.095 1.00 83.31 93 GLY A CA 1
ATOM 709 C C . GLY A 1 93 ? -4.878 10.444 7.572 1.00 83.31 93 GLY A C 1
ATOM 710 O O . GLY A 1 93 ? -4.781 9.761 6.559 1.00 83.31 93 GLY A O 1
ATOM 711 N N . CYS A 1 94 ? -3.808 10.748 8.305 1.00 87.06 94 CYS A N 1
ATOM 712 C CA . CYS A 1 94 ? -2.445 10.387 7.907 1.00 87.06 94 CYS A CA 1
ATOM 713 C C . CYS A 1 94 ? -2.302 8.900 7.527 1.00 87.06 94 CYS A C 1
ATOM 715 O O . CYS A 1 94 ? -1.669 8.586 6.516 1.00 87.06 94 CYS A O 1
ATOM 717 N N . VAL A 1 95 ? -2.937 7.992 8.278 1.00 90.81 95 VAL A N 1
ATOM 718 C CA . VAL A 1 95 ? -2.974 6.557 7.950 1.00 90.81 95 VAL A CA 1
ATOM 719 C C . VAL A 1 95 ? -3.767 6.277 6.667 1.00 90.81 95 VAL A C 1
ATOM 721 O O . VAL A 1 95 ? -3.277 5.556 5.797 1.00 90.81 95 VAL A O 1
ATOM 724 N N . LEU A 1 96 ? -4.951 6.870 6.491 1.00 88.94 96 LEU A N 1
ATOM 725 C CA . LEU A 1 96 ? -5.737 6.744 5.257 1.00 88.94 96 LEU A CA 1
ATOM 726 C C . LEU A 1 96 ? -4.993 7.267 4.027 1.00 88.94 96 LEU A C 1
ATOM 728 O O . LEU A 1 96 ? -5.006 6.625 2.977 1.00 88.94 96 LEU A O 1
ATOM 732 N N . ARG A 1 97 ? -4.308 8.408 4.151 1.00 87.75 97 ARG A N 1
ATOM 733 C CA . ARG A 1 97 ? -3.466 8.965 3.089 1.00 87.75 97 ARG A CA 1
ATOM 734 C C . ARG A 1 97 ? -2.332 8.017 2.732 1.00 87.75 97 ARG A C 1
ATOM 736 O O . ARG A 1 97 ? -2.095 7.800 1.549 1.00 87.75 97 ARG A O 1
ATOM 743 N N . ALA A 1 98 ? -1.663 7.432 3.723 1.00 92.31 98 ALA A N 1
ATOM 744 C CA . ALA A 1 98 ? -0.615 6.444 3.490 1.00 92.31 98 ALA A CA 1
ATOM 745 C C . ALA A 1 98 ? -1.138 5.206 2.747 1.00 92.31 98 ALA A C 1
ATOM 747 O O . ALA A 1 98 ? -0.555 4.811 1.738 1.00 92.31 98 ALA A O 1
ATOM 748 N N . LEU A 1 99 ? -2.265 4.637 3.188 1.00 93.62 99 LEU A N 1
ATOM 749 C CA . LEU A 1 99 ? -2.903 3.502 2.514 1.00 93.62 99 LEU A CA 1
ATOM 750 C C . LEU A 1 99 ? -3.264 3.834 1.064 1.00 93.62 99 LEU A C 1
ATOM 752 O O . LEU A 1 99 ? -2.981 3.060 0.150 1.00 93.62 99 LEU A O 1
ATOM 756 N N . HIS A 1 100 ? -3.857 5.006 0.846 1.00 91.19 100 HIS A N 1
ATOM 757 C CA . HIS A 1 100 ? -4.278 5.444 -0.473 1.00 91.19 100 HIS A CA 1
ATOM 758 C C . HIS A 1 100 ? -3.083 5.679 -1.408 1.00 91.19 100 HIS A C 1
ATOM 760 O O . HIS A 1 100 ? -3.064 5.130 -2.509 1.00 91.19 100 HIS A O 1
ATOM 766 N N . VAL A 1 101 ? -2.050 6.398 -0.955 1.00 91.81 101 VAL A N 1
ATOM 767 C CA . VAL A 1 101 ? -0.809 6.624 -1.718 1.00 91.81 101 VAL A CA 1
ATOM 768 C C . VAL A 1 101 ? -0.137 5.304 -2.080 1.00 91.81 101 VAL A C 1
ATOM 770 O O . VAL A 1 101 ? 0.222 5.111 -3.241 1.00 91.81 101 VAL A O 1
ATOM 773 N N . ALA A 1 102 ? -0.014 4.375 -1.129 1.00 95.00 102 ALA A N 1
ATOM 774 C CA . ALA A 1 102 ? 0.544 3.053 -1.392 1.00 95.00 102 ALA A CA 1
ATOM 775 C C . ALA A 1 102 ? -0.285 2.289 -2.436 1.00 95.00 102 ALA A C 1
ATOM 777 O O . ALA A 1 102 ? 0.269 1.785 -3.412 1.00 95.00 102 ALA A O 1
ATOM 778 N N . SER A 1 103 ? -1.612 2.247 -2.267 1.00 94.38 103 SER A N 1
ATOM 779 C CA . SER A 1 103 ? -2.505 1.499 -3.161 1.00 94.38 103 SER A CA 1
ATOM 780 C C . SER A 1 103 ? -2.451 2.034 -4.589 1.00 94.38 103 SER A C 1
ATOM 782 O O . SER A 1 103 ? -2.314 1.256 -5.532 1.00 94.38 103 SER A O 1
ATOM 784 N N . TYR A 1 104 ? -2.479 3.358 -4.750 1.00 92.44 104 TYR A N 1
ATOM 785 C CA . TYR A 1 104 ? -2.408 4.012 -6.046 1.00 92.44 104 TYR A CA 1
ATOM 786 C C . TYR A 1 104 ? -1.054 3.772 -6.713 1.00 92.44 104 TYR A C 1
ATOM 788 O O . TYR A 1 104 ? -1.003 3.353 -7.866 1.00 92.44 104 TYR A O 1
ATOM 796 N N . THR A 1 105 ? 0.038 3.977 -5.972 1.00 93.56 105 THR A N 1
ATOM 797 C CA . THR A 1 105 ? 1.401 3.815 -6.495 1.00 93.56 105 THR A CA 1
ATOM 798 C C . THR A 1 105 ? 1.619 2.398 -7.003 1.00 93.56 105 THR A C 1
ATOM 800 O O . THR A 1 105 ? 2.034 2.214 -8.143 1.00 93.56 105 THR A O 1
ATOM 803 N N . LEU A 1 106 ? 1.279 1.390 -6.201 1.00 95.00 106 LEU A N 1
ATOM 804 C CA . LEU A 1 106 ? 1.415 -0.004 -6.612 1.00 95.00 106 LEU A CA 1
ATOM 805 C C . LEU A 1 106 ? 0.477 -0.353 -7.776 1.00 95.00 106 LEU A C 1
ATOM 807 O O . LEU A 1 106 ? 0.875 -1.083 -8.676 1.00 95.00 106 LEU A O 1
ATOM 811 N N . SER A 1 107 ? -0.737 0.203 -7.812 1.00 93.75 107 SER A N 1
ATOM 812 C CA . SER A 1 107 ? -1.675 -0.038 -8.916 1.00 93.75 107 SER A CA 1
ATOM 813 C C . SER A 1 107 ? -1.160 0.502 -10.252 1.00 93.75 107 SER A C 1
ATOM 815 O O . SER A 1 107 ? -1.274 -0.190 -11.257 1.00 93.75 107 SER A O 1
ATOM 817 N N . VAL A 1 108 ? -0.575 1.706 -10.271 1.00 91.88 108 VAL A N 1
ATOM 818 C CA . VAL A 1 108 ? -0.063 2.342 -11.502 1.00 91.88 108 VAL A CA 1
ATOM 819 C C . VAL A 1 108 ? 1.115 1.576 -12.099 1.00 91.88 108 VAL A C 1
ATOM 821 O O . VAL A 1 108 ? 1.230 1.497 -13.316 1.00 91.88 108 VAL A O 1
ATOM 824 N N . HIS A 1 109 ? 1.973 0.994 -11.260 1.00 92.75 109 HIS A N 1
ATOM 825 C CA . HIS A 1 109 ? 3.159 0.266 -11.722 1.00 92.75 109 HIS A CA 1
ATOM 826 C C . HIS A 1 109 ? 2.902 -1.234 -11.937 1.00 92.75 109 HIS A C 1
ATOM 828 O O . HIS A 1 109 ? 3.774 -1.955 -12.422 1.00 92.75 109 HIS A O 1
ATOM 834 N N . CYS A 1 110 ? 1.711 -1.724 -11.589 1.00 93.31 110 CYS A N 1
ATOM 835 C CA . CYS A 1 110 ? 1.328 -3.109 -11.826 1.00 93.31 110 CYS A CA 1
ATOM 836 C C . CYS A 1 110 ? 1.222 -3.372 -13.335 1.00 93.31 110 CYS A C 1
ATOM 838 O O . CYS A 1 110 ? 0.585 -2.619 -14.066 1.00 93.31 110 CYS A O 1
ATOM 840 N N . GLY A 1 111 ? 1.817 -4.466 -13.805 1.00 92.25 111 GLY A N 1
ATOM 841 C CA . GLY A 1 111 ? 1.854 -4.824 -15.222 1.00 92.25 111 GLY A CA 1
ATOM 842 C C . GLY A 1 111 ? 3.060 -4.273 -15.988 1.00 92.25 111 GLY A C 1
ATOM 843 O O . GLY A 1 111 ? 3.297 -4.723 -17.108 1.00 92.25 111 GLY A O 1
ATOM 844 N N . MET A 1 112 ? 3.851 -3.367 -15.401 1.00 94.00 112 MET A N 1
ATOM 845 C CA . MET A 1 112 ? 5.101 -2.904 -16.016 1.00 94.00 112 MET A CA 1
ATOM 846 C C . MET A 1 112 ? 6.134 -4.033 -16.086 1.00 94.00 112 MET A C 1
ATOM 848 O O . MET A 1 112 ? 6.129 -4.950 -15.259 1.00 94.00 112 MET A O 1
ATOM 852 N N . LEU A 1 113 ? 7.032 -3.969 -17.071 1.00 92.62 113 LEU A N 1
ATOM 853 C CA . LEU A 1 113 ? 8.093 -4.961 -17.232 1.00 92.62 113 LEU A CA 1
ATOM 854 C C . LEU A 1 113 ? 9.335 -4.512 -16.458 1.00 92.62 113 LEU A C 1
ATOM 856 O O . LEU A 1 113 ? 9.984 -3.539 -16.837 1.00 92.62 113 LEU A O 1
ATOM 860 N N . GLY A 1 114 ? 9.655 -5.218 -15.378 1.00 89.06 114 GLY A N 1
ATOM 861 C CA . GLY A 1 114 ? 10.883 -5.035 -14.616 1.00 89.06 114 GLY A CA 1
ATOM 862 C C . GLY A 1 114 ? 12.081 -5.657 -15.324 1.00 89.06 114 GLY A C 1
ATOM 863 O O . GLY A 1 114 ? 11.966 -6.730 -15.919 1.00 89.06 114 GLY A O 1
ATOM 864 N N . LEU A 1 115 ? 13.224 -4.980 -15.239 1.00 85.94 115 LEU A N 1
ATOM 865 C CA . LEU A 1 115 ? 14.519 -5.455 -15.713 1.00 85.94 115 LEU A CA 1
ATOM 866 C C . LEU A 1 115 ? 15.480 -5.575 -14.536 1.00 85.94 115 LEU A C 1
ATOM 868 O O . LEU A 1 115 ? 15.690 -4.610 -13.796 1.00 85.94 115 LEU A O 1
ATOM 872 N N . SER A 1 116 ? 16.154 -6.712 -14.427 1.00 80.12 116 SER A N 1
ATOM 8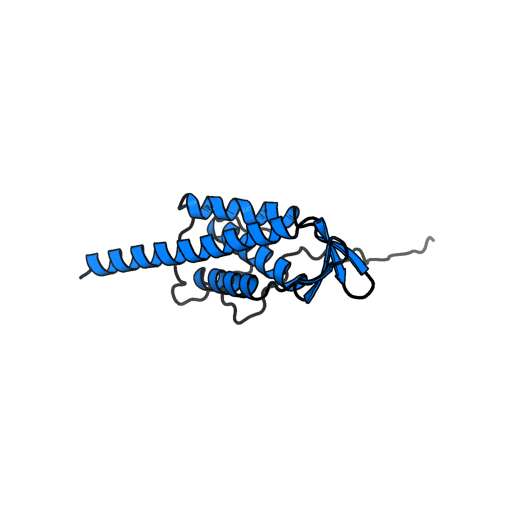73 C CA . SER A 1 116 ? 17.341 -6.830 -13.581 1.00 80.12 116 SER A CA 1
ATOM 874 C C . SER A 1 116 ? 18.265 -7.893 -14.137 1.00 80.12 116 SER A C 1
ATOM 876 O O . SER A 1 116 ? 17.816 -8.978 -14.477 1.00 80.12 116 SER A O 1
ATOM 878 N N . GLU A 1 117 ? 19.554 -7.573 -14.247 1.00 78.88 117 GLU A N 1
ATOM 879 C CA . GLU A 1 117 ? 20.613 -8.529 -14.611 1.00 78.88 117 GLU A CA 1
ATOM 880 C C . GLU A 1 117 ? 20.343 -9.360 -15.888 1.00 78.88 117 GLU A C 1
ATOM 882 O O . GLU A 1 117 ? 20.871 -10.455 -16.056 1.00 78.88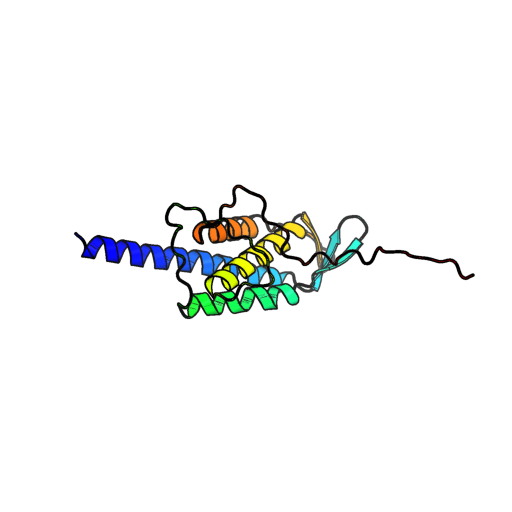 117 GLU A O 1
ATOM 887 N N . GLY A 1 118 ? 19.561 -8.818 -16.830 1.00 76.12 118 GLY A N 1
ATOM 888 C CA . GLY A 1 118 ? 19.194 -9.487 -18.085 1.00 76.12 118 GLY A CA 1
ATOM 889 C C . GLY A 1 118 ? 17.907 -10.316 -18.020 1.00 76.12 118 GLY A C 1
ATOM 890 O O . GLY A 1 118 ? 17.411 -10.726 -19.069 1.00 76.12 118 GLY A O 1
ATOM 891 N N . ASP A 1 119 ? 17.332 -10.492 -16.832 1.00 84.12 119 ASP A N 1
ATOM 892 C CA . ASP A 1 119 ? 16.011 -11.078 -16.645 1.00 84.12 119 ASP A CA 1
ATOM 893 C C . ASP A 1 119 ? 14.919 -10.010 -16.764 1.00 84.12 119 ASP A C 1
ATOM 895 O O . ASP A 1 119 ? 15.077 -8.859 -16.343 1.00 84.12 119 ASP A O 1
ATOM 899 N N . THR A 1 120 ? 13.788 -10.419 -17.342 1.00 87.06 120 THR A N 1
ATOM 900 C CA . THR A 1 120 ? 12.576 -9.602 -17.439 1.00 87.06 120 THR A CA 1
ATOM 901 C C . THR A 1 120 ? 11.412 -10.315 -16.779 1.00 87.06 120 THR A C 1
ATOM 903 O O . THR A 1 120 ? 11.216 -11.518 -16.964 1.00 87.06 120 THR A O 1
ATOM 906 N N . TRP A 1 121 ? 10.622 -9.576 -16.009 1.00 91.62 121 TRP A N 1
ATOM 907 C CA . TRP A 1 121 ? 9.393 -10.093 -15.418 1.00 91.62 121 TRP A CA 1
ATOM 908 C C . TRP A 1 121 ? 8.340 -8.998 -15.325 1.00 91.62 121 TRP A C 1
ATOM 910 O O . TRP A 1 121 ? 8.648 -7.812 -15.240 1.00 91.62 121 TRP A O 1
ATOM 920 N N . THR A 1 122 ? 7.074 -9.393 -15.337 1.00 93.50 122 THR A N 1
ATOM 921 C CA . THR A 1 122 ? 5.967 -8.465 -15.115 1.00 93.50 122 THR A CA 1
ATOM 922 C C . THR A 1 122 ? 5.821 -8.199 -13.622 1.00 93.50 122 THR A C 1
ATOM 924 O O . THR A 1 122 ? 5.746 -9.138 -12.828 1.00 93.50 122 THR A O 1
ATOM 927 N N . LEU A 1 123 ? 5.760 -6.926 -13.240 1.00 93.94 123 LEU A N 1
ATOM 928 C CA . LEU A 1 123 ? 5.448 -6.527 -11.874 1.00 93.94 123 LEU A CA 1
ATOM 929 C C . LEU A 1 123 ? 3.995 -6.886 -11.555 1.00 93.94 123 LEU A C 1
ATOM 931 O O . LEU A 1 123 ? 3.074 -6.391 -12.205 1.00 93.94 123 LEU A O 1
ATOM 935 N N . ASP A 1 124 ? 3.784 -7.731 -10.549 1.00 94.69 124 ASP A N 1
ATOM 936 C CA . ASP A 1 124 ? 2.454 -8.068 -10.041 1.00 94.69 124 ASP A CA 1
ATOM 937 C C . ASP A 1 124 ? 2.306 -7.571 -8.603 1.00 94.69 124 ASP A C 1
ATOM 939 O O . ASP A 1 124 ? 2.849 -8.147 -7.658 1.00 94.69 124 ASP A O 1
ATOM 943 N N . PHE A 1 125 ? 1.556 -6.479 -8.457 1.00 95.94 125 PHE A N 1
ATOM 944 C CA . PHE A 1 125 ? 1.230 -5.876 -7.167 1.00 95.94 125 PHE A CA 1
ATOM 945 C C . PHE A 1 125 ? -0.236 -6.073 -6.774 1.00 95.94 125 PHE A C 1
ATOM 947 O O . PHE A 1 125 ? -0.740 -5.417 -5.853 1.00 95.94 125 PHE A O 1
ATOM 954 N N . LYS A 1 126 ? -0.958 -6.965 -7.463 1.00 95.06 126 LYS A N 1
ATOM 955 C CA . LYS A 1 126 ? -2.372 -7.219 -7.183 1.00 95.06 126 LYS A CA 1
ATOM 956 C C . LYS A 1 126 ? -2.608 -7.694 -5.740 1.00 95.06 126 LYS A C 1
ATOM 958 O O . LYS A 1 126 ? -3.469 -7.118 -5.078 1.00 95.06 126 LYS A O 1
ATOM 963 N N . PRO A 1 127 ? -1.822 -8.636 -5.179 1.00 95.94 127 PRO A N 1
ATOM 964 C CA . PRO A 1 127 ? -2.019 -9.063 -3.792 1.00 95.94 127 PRO A CA 1
ATOM 965 C C . PRO A 1 127 ? -1.854 -7.925 -2.770 1.00 95.94 127 PRO A C 1
ATOM 967 O O . PRO A 1 127 ? -2.612 -7.828 -1.805 1.00 95.94 127 PRO A O 1
ATOM 970 N N . GLN A 1 128 ? -0.871 -7.047 -2.981 1.00 96.75 128 GLN A N 1
ATOM 971 C CA . GLN A 1 128 ? -0.575 -5.916 -2.103 1.00 96.75 128 GLN A CA 1
ATOM 972 C C . GLN A 1 128 ? -1.662 -4.844 -2.205 1.00 96.75 128 GLN A C 1
ATOM 974 O O . GLN A 1 128 ? -2.104 -4.314 -1.187 1.00 96.75 128 GLN A O 1
ATOM 979 N N . THR A 1 129 ? -2.127 -4.546 -3.420 1.00 94.88 129 THR A N 1
ATOM 980 C CA . THR A 1 129 ? -3.202 -3.567 -3.638 1.00 94.88 129 THR A CA 1
ATOM 981 C C . THR A 1 129 ? -4.534 -4.050 -3.067 1.00 94.88 129 THR A C 1
ATOM 983 O O . THR A 1 129 ? -5.204 -3.271 -2.391 1.00 94.88 129 THR A O 1
ATOM 986 N N . ASP A 1 130 ? -4.883 -5.332 -3.213 1.00 93.56 130 ASP A N 1
ATOM 987 C CA . ASP A 1 130 ? -6.087 -5.915 -2.604 1.00 93.56 130 ASP A CA 1
ATOM 988 C C . ASP A 1 130 ? -6.054 -5.818 -1.065 1.00 93.56 130 ASP A C 1
ATOM 990 O O . ASP A 1 130 ? -7.061 -5.485 -0.434 1.00 93.56 130 ASP A O 1
ATOM 994 N N . MET A 1 131 ? -4.890 -6.052 -0.447 1.00 95.06 131 MET A N 1
ATOM 995 C CA . MET A 1 131 ? -4.707 -5.918 1.004 1.00 95.06 131 MET A CA 1
ATOM 996 C C . MET A 1 131 ? -4.874 -4.465 1.473 1.00 95.06 131 MET A C 1
ATOM 998 O O . MET A 1 131 ? -5.520 -4.204 2.489 1.00 95.06 131 MET A O 1
ATOM 1002 N N . LEU A 1 132 ? -4.339 -3.508 0.712 1.00 95.06 132 LEU A N 1
ATOM 1003 C CA . LEU A 1 132 ? -4.481 -2.081 1.001 1.00 95.06 132 LEU A CA 1
ATOM 1004 C C . LEU A 1 132 ? -5.936 -1.616 0.870 1.00 95.06 132 LEU A C 1
ATOM 1006 O O . LEU A 1 132 ? -6.417 -0.879 1.728 1.00 95.06 132 LEU A O 1
ATOM 1010 N N . TRP A 1 133 ? -6.673 -2.095 -0.134 1.00 92.19 133 TRP A N 1
ATOM 1011 C CA . TRP A 1 133 ? -8.103 -1.801 -0.277 1.00 92.19 133 TRP A CA 1
ATOM 1012 C C . TRP A 1 133 ? -8.942 -2.356 0.875 1.00 92.19 133 TRP A C 1
ATOM 1014 O O . TRP A 1 133 ? -9.854 -1.679 1.353 1.00 92.19 133 TRP A O 1
ATOM 1024 N N . GLN A 1 134 ? -8.616 -3.553 1.368 1.00 91.19 134 GLN A N 1
ATOM 1025 C CA . GLN A 1 134 ? -9.255 -4.103 2.565 1.00 91.19 134 GLN A CA 1
ATOM 1026 C C . GLN A 1 134 ? -8.969 -3.239 3.799 1.00 91.19 134 GLN A C 1
ATOM 1028 O O . GLN A 1 134 ? -9.892 -2.936 4.553 1.00 91.19 134 GLN A O 1
ATOM 1033 N N . ALA A 1 135 ? -7.727 -2.784 3.981 1.00 92.44 135 ALA A N 1
ATOM 1034 C CA . ALA A 1 135 ? -7.360 -1.886 5.076 1.00 92.44 135 ALA A CA 1
ATOM 1035 C C . ALA A 1 135 ? -8.101 -0.536 5.005 1.00 92.44 135 ALA A C 1
ATOM 1037 O O . ALA A 1 135 ? -8.609 -0.060 6.019 1.00 92.44 135 ALA A O 1
ATOM 1038 N N . ILE A 1 136 ? -8.244 0.045 3.809 1.00 90.25 136 ILE A N 1
ATOM 1039 C CA . ILE A 1 136 ? -9.029 1.271 3.579 1.00 90.25 136 ILE A CA 1
ATOM 1040 C C . ILE A 1 136 ? -10.502 1.061 3.971 1.00 90.25 136 ILE A C 1
ATOM 1042 O O . ILE A 1 136 ? -11.094 1.905 4.647 1.00 90.25 136 ILE A O 1
ATOM 1046 N N . ALA A 1 137 ? -11.086 -0.083 3.607 1.00 87.75 137 ALA A N 1
ATOM 1047 C CA . ALA A 1 137 ? -12.459 -0.423 3.974 1.00 87.75 137 ALA A CA 1
ATOM 1048 C C . ALA A 1 137 ? -12.635 -0.630 5.491 1.00 87.75 137 ALA A C 1
ATOM 1050 O O . ALA A 1 137 ? -13.644 -0.203 6.055 1.00 87.75 137 ALA A O 1
ATOM 1051 N N . LEU A 1 138 ? -11.653 -1.235 6.176 1.00 89.12 138 LEU A N 1
ATOM 1052 C CA . LEU A 1 138 ? -11.657 -1.369 7.641 1.00 89.12 138 LEU A CA 1
ATOM 1053 C C . LEU A 1 138 ? -11.663 -0.004 8.340 1.00 89.12 138 LEU A C 1
ATOM 1055 O O . LEU A 1 138 ? -12.337 0.159 9.355 1.00 89.12 138 LEU A O 1
ATOM 1059 N N . MET A 1 139 ? -10.996 0.990 7.752 1.00 84.94 139 MET A N 1
ATOM 1060 C CA . MET A 1 139 ? -11.011 2.378 8.219 1.00 84.94 139 MET A CA 1
ATOM 1061 C C . MET A 1 139 ? -12.296 3.148 7.872 1.00 84.94 139 MET A C 1
ATOM 1063 O O . MET A 1 139 ? -12.401 4.342 8.151 1.00 84.94 139 MET A O 1
ATOM 1067 N N . GLY A 1 140 ? -13.296 2.483 7.287 1.00 81.88 140 GLY A N 1
ATOM 1068 C CA . GLY A 1 140 ? -14.628 3.054 7.108 1.00 81.88 140 GLY A CA 1
ATOM 1069 C C . GLY A 1 140 ? -14.841 3.868 5.834 1.00 81.88 140 GLY A C 1
ATOM 1070 O O . GLY A 1 140 ? -15.857 4.561 5.725 1.00 81.88 140 GLY A O 1
ATOM 1071 N N . VAL A 1 141 ? -13.908 3.793 4.882 1.00 79.81 141 VAL A N 1
ATOM 1072 C CA . VAL A 1 141 ? -14.036 4.429 3.565 1.00 79.81 141 VAL A CA 1
ATOM 1073 C C . VAL A 1 141 ? -14.863 3.542 2.635 1.00 79.81 141 VAL A C 1
ATOM 1075 O O . VAL A 1 141 ? -14.641 2.335 2.538 1.00 79.81 141 VAL A O 1
ATOM 1078 N N . ASP A 1 142 ? -15.809 4.155 1.923 1.00 75.25 142 ASP A N 1
ATOM 1079 C CA . ASP A 1 142 ? -16.571 3.491 0.864 1.00 75.25 142 ASP A CA 1
ATOM 1080 C C . ASP A 1 142 ? -15.701 3.299 -0.385 1.00 75.25 142 ASP A C 1
ATOM 1082 O O . A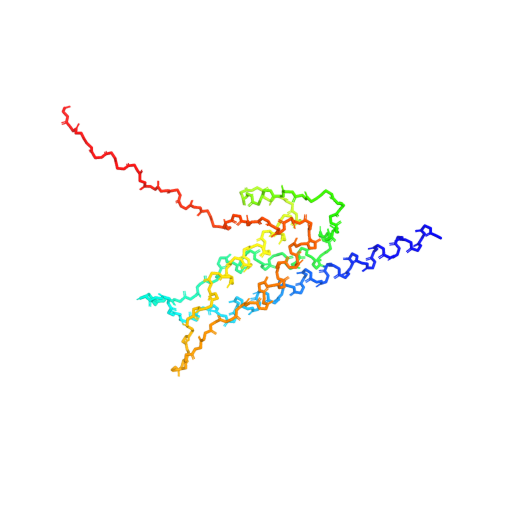SP A 1 142 ? -15.450 4.238 -1.140 1.00 75.25 142 ASP A O 1
ATOM 1086 N N . THR A 1 143 ? -15.257 2.065 -0.607 1.00 70.62 143 THR A N 1
ATOM 1087 C CA . THR A 1 143 ? -14.422 1.675 -1.749 1.00 70.62 14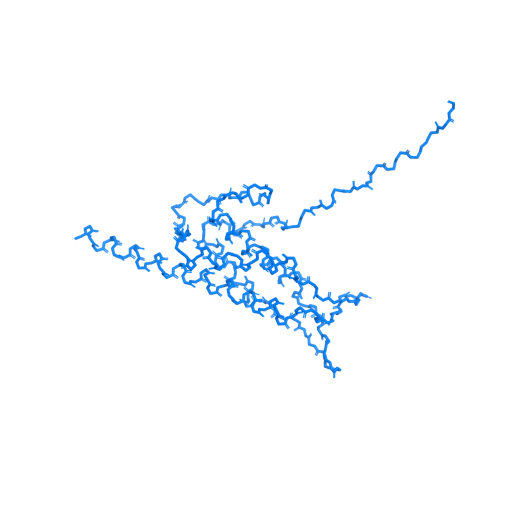3 THR A CA 1
ATOM 1088 C C . THR A 1 143 ? -15.233 1.318 -2.999 1.00 70.62 143 THR A C 1
ATOM 1090 O O . THR A 1 143 ? -14.653 0.973 -4.026 1.00 70.62 143 THR A O 1
ATOM 1093 N N . SER A 1 144 ? -16.571 1.415 -2.958 1.00 70.88 144 SER A N 1
ATOM 1094 C CA . SER A 1 144 ? -17.424 1.183 -4.135 1.00 70.88 144 SER A CA 1
ATOM 1095 C C . SER A 1 144 ? -17.331 2.304 -5.176 1.00 70.88 144 SER A C 1
ATOM 1097 O O . SER A 1 144 ? -17.738 2.123 -6.326 1.00 70.88 144 SER A O 1
ATOM 1099 N N . LYS A 1 145 ? -16.782 3.460 -4.784 1.00 66.12 145 LYS A N 1
ATOM 1100 C CA . LYS A 1 145 ? -16.521 4.602 -5.659 1.00 66.12 145 LYS A CA 1
ATOM 1101 C C . LYS A 1 145 ? -15.016 4.755 -5.884 1.00 66.12 145 LYS A C 1
ATOM 1103 O O . LYS A 1 145 ? -14.246 4.588 -4.940 1.00 66.12 145 LYS A O 1
ATOM 1108 N N . PRO A 1 146 ? -14.586 5.111 -7.107 1.00 67.19 146 PRO A N 1
ATOM 1109 C CA . PRO A 1 146 ? -13.178 5.358 -7.377 1.00 67.19 146 PRO A CA 1
ATOM 1110 C C . PRO A 1 146 ? -12.680 6.535 -6.533 1.00 67.19 146 PRO A C 1
ATOM 1112 O O . PRO A 1 146 ? -13.273 7.617 -6.543 1.00 67.19 146 PRO A O 1
ATOM 1115 N N . LEU A 1 147 ? -11.582 6.316 -5.810 1.00 70.81 147 LEU A N 1
ATOM 1116 C CA . LEU A 1 147 ? -10.862 7.379 -5.117 1.00 70.81 147 LEU A CA 1
ATOM 1117 C C . LEU A 1 147 ? -10.133 8.252 -6.149 1.00 70.81 147 LEU A C 1
ATOM 1119 O O . LEU A 1 147 ? -9.676 7.763 -7.184 1.00 70.81 147 LEU A O 1
ATOM 1123 N N . ARG A 1 148 ? -10.043 9.560 -5.888 1.00 75.25 148 ARG A N 1
ATOM 1124 C CA . ARG A 1 148 ? -9.257 10.475 -6.733 1.00 75.25 148 ARG A CA 1
ATOM 1125 C C . ARG A 1 148 ? -7.776 10.126 -6.631 1.00 75.25 148 ARG A C 1
ATOM 1127 O O . ARG A 1 148 ? -7.335 9.748 -5.562 1.00 75.25 148 ARG A O 1
ATOM 1134 N N . ALA A 1 149 ? -7.001 10.289 -7.701 1.00 76.06 149 ALA A N 1
ATOM 1135 C CA . ALA A 1 149 ? -5.560 10.050 -7.641 1.00 76.06 149 ALA A CA 1
ATOM 1136 C C . ALA A 1 149 ? -4.902 10.914 -6.542 1.00 76.06 149 ALA A C 1
ATOM 1138 O O . ALA A 1 149 ? -5.186 12.112 -6.482 1.00 76.06 149 ALA A O 1
ATOM 1139 N N . PRO A 1 150 ? -4.007 10.353 -5.709 1.00 73.38 150 PRO A N 1
ATOM 1140 C CA . PRO A 1 150 ? -3.371 11.066 -4.617 1.00 73.38 150 PRO A CA 1
ATOM 1141 C C . PRO A 1 150 ? -2.158 11.907 -5.064 1.00 73.38 150 PRO A C 1
ATOM 1143 O O . PRO A 1 150 ? -1.198 12.100 -4.319 1.00 73.38 150 PRO A O 1
ATOM 1146 N N . ILE A 1 151 ? -2.154 12.362 -6.311 1.00 62.94 151 ILE A N 1
ATOM 1147 C CA . ILE A 1 151 ? -1.107 13.218 -6.858 1.00 62.94 151 ILE A CA 1
ATOM 1148 C C . ILE A 1 151 ? -1.773 14.568 -7.111 1.00 62.94 151 ILE A C 1
ATOM 1150 O O . ILE A 1 151 ? -2.817 14.584 -7.773 1.00 62.94 151 ILE A O 1
ATOM 1154 N N . PRO A 1 152 ? -1.214 15.690 -6.619 1.00 52.56 152 PRO A N 1
ATOM 1155 C CA . PRO A 1 152 ? -1.664 17.003 -7.048 1.00 52.56 152 PRO A CA 1
ATOM 1156 C C . PRO A 1 152 ? -1.605 17.015 -8.571 1.00 52.56 152 PRO A C 1
ATOM 1158 O O . PRO A 1 152 ? -0.549 16.745 -9.152 1.00 52.56 152 PRO A O 1
ATOM 1161 N N . ARG A 1 153 ? -2.730 17.287 -9.239 1.00 42.47 153 ARG A N 1
ATOM 1162 C CA . ARG A 1 153 ? -2.637 17.682 -10.641 1.00 42.47 153 ARG A CA 1
ATOM 1163 C C . ARG A 1 153 ? -1.692 18.877 -10.626 1.00 42.47 153 ARG A C 1
ATOM 1165 O O . ARG A 1 153 ? -1.960 19.838 -9.915 1.00 42.47 153 ARG A O 1
ATOM 1172 N N . ARG A 1 154 ? -0.556 18.789 -11.325 1.00 43.72 154 ARG A N 1
ATOM 1173 C CA . ARG A 1 154 ? 0.101 20.011 -11.778 1.00 43.72 154 ARG A CA 1
ATOM 1174 C C . ARG A 1 154 ? -0.997 20.723 -12.543 1.00 43.72 154 ARG A C 1
ATOM 1176 O O . ARG A 1 154 ? -1.420 20.214 -13.580 1.00 43.72 154 ARG A O 1
ATOM 1183 N N . ASP A 1 155 ? -1.551 21.770 -11.945 1.00 43.38 155 ASP A N 1
ATOM 1184 C CA . ASP A 1 155 ? -2.425 22.670 -12.663 1.00 43.38 155 ASP A CA 1
ATOM 1185 C C . ASP A 1 155 ? -1.693 23.003 -13.952 1.00 43.38 155 ASP A C 1
ATOM 1187 O O . ASP A 1 155 ? -0.503 23.329 -13.938 1.00 43.38 155 ASP A O 1
ATOM 1191 N N . SER A 1 156 ? -2.374 22.759 -15.062 1.00 38.78 156 SER A N 1
ATOM 1192 C CA . SER A 1 156 ? -1.885 23.079 -16.381 1.00 38.78 156 SER A CA 1
ATOM 1193 C C . SER A 1 156 ? -1.456 24.542 -16.363 1.00 38.78 156 SER A C 1
ATOM 1195 O O . SER A 1 156 ? -2.296 25.437 -16.296 1.00 38.78 156 SER A O 1
ATOM 1197 N N . GLU A 1 157 ? -0.151 24.789 -16.404 1.00 45.03 157 GLU A N 1
ATOM 1198 C CA . GLU A 1 157 ? 0.395 26.050 -16.888 1.00 45.03 157 GLU A CA 1
ATOM 1199 C C . GLU A 1 157 ? 0.153 26.080 -18.405 1.00 45.03 157 GLU A C 1
ATOM 1201 O O . GLU A 1 157 ? 1.077 25.941 -19.191 1.00 45.03 157 GLU A O 1
ATOM 1206 N N . ASP A 1 158 ? -1.117 26.177 -18.797 1.00 47.12 158 ASP A N 1
ATOM 1207 C CA . ASP A 1 158 ? -1.579 26.461 -20.153 1.00 47.12 158 ASP A CA 1
ATOM 1208 C C . ASP A 1 158 ? -2.516 27.666 -20.040 1.00 47.12 158 ASP A C 1
ATOM 1210 O O . ASP A 1 158 ? -3.741 27.552 -20.047 1.00 47.12 158 ASP A O 1
ATOM 1214 N N . ASP A 1 159 ? -1.918 28.843 -19.887 1.00 42.09 159 ASP A N 1
ATOM 1215 C CA . ASP A 1 159 ? -2.507 30.048 -20.459 1.00 42.09 159 ASP A CA 1
ATOM 1216 C C . ASP A 1 159 ? -1.405 30.748 -21.258 1.00 42.09 159 ASP A C 1
ATOM 1218 O O . ASP A 1 159 ? -0.757 31.703 -20.823 1.00 42.09 159 ASP A O 1
ATOM 1222 N N . ASP A 1 160 ? -1.151 30.176 -22.438 1.00 50.66 160 ASP A N 1
ATOM 1223 C CA . ASP A 1 160 ? -0.591 30.888 -23.577 1.00 50.66 160 ASP A CA 1
ATOM 1224 C C . ASP A 1 160 ? -1.430 32.157 -23.802 1.00 50.66 160 ASP A C 1
ATOM 1226 O O . ASP A 1 160 ? -2.502 32.143 -24.415 1.00 50.66 160 ASP A O 1
ATOM 1230 N N . HIS A 1 161 ? -0.921 33.292 -23.331 1.00 46.41 161 HIS A N 1
ATOM 1231 C CA . HIS A 1 161 ? -1.289 34.587 -23.887 1.00 46.41 161 HIS A CA 1
ATOM 1232 C C . HIS A 1 161 ? -0.076 35.238 -24.541 1.00 46.41 161 HIS A C 1
ATOM 1234 O O . HIS A 1 161 ? 0.507 36.211 -24.061 1.00 46.41 161 HIS A O 1
ATOM 1240 N N . ASP A 1 162 ? 0.285 34.665 -25.687 1.00 49.66 162 ASP A N 1
ATOM 1241 C CA . ASP A 1 162 ? 1.135 35.288 -26.688 1.00 49.66 162 ASP A CA 1
ATOM 1242 C C . ASP A 1 162 ? 0.341 36.402 -27.416 1.00 49.66 162 ASP A C 1
ATOM 1244 O O . ASP A 1 162 ? -0.436 36.135 -28.326 1.00 49.66 162 ASP A O 1
ATOM 1248 N N . ALA A 1 163 ? 0.517 37.639 -26.924 1.00 47.34 163 ALA A N 1
ATOM 1249 C CA . ALA A 1 163 ? 0.577 38.952 -27.606 1.00 47.34 163 ALA A CA 1
ATOM 1250 C C . ALA A 1 163 ? -0.586 39.434 -28.549 1.00 47.34 163 ALA A C 1
ATOM 1252 O O . ALA A 1 163 ? -1.320 38.647 -29.133 1.00 47.34 163 ALA A O 1
ATOM 1253 N N . PRO A 1 164 ? -0.771 40.765 -28.759 1.00 50.56 164 PRO A N 1
ATOM 1254 C CA . PRO A 1 164 ? 0.256 41.584 -29.393 1.00 50.56 164 PRO A CA 1
ATOM 1255 C C . PRO A 1 164 ? 0.544 42.926 -28.714 1.00 50.56 164 PRO A C 1
ATOM 1257 O O . PRO A 1 164 ? -0.300 43.597 -28.124 1.00 50.56 164 PRO A O 1
ATOM 1260 N N . THR A 1 165 ? 1.793 43.327 -28.903 1.00 55.62 165 THR A N 1
ATOM 1261 C CA . THR A 1 165 ? 2.307 44.687 -28.797 1.00 55.62 165 THR A CA 1
ATOM 1262 C C . THR A 1 165 ? 1.549 45.611 -29.755 1.00 55.62 165 THR A C 1
ATOM 1264 O O . THR A 1 165 ? 1.507 45.334 -30.954 1.00 55.62 165 THR A O 1
ATOM 1267 N N . LEU A 1 166 ? 1.023 46.726 -29.242 1.00 49.91 166 LEU A N 1
ATOM 1268 C CA . LEU A 1 166 ? 0.775 47.964 -29.990 1.00 49.91 166 LEU A CA 1
ATOM 1269 C C . LEU A 1 166 ? 1.108 49.163 -29.102 1.00 49.91 166 LEU A C 1
ATOM 1271 O O . LEU A 1 166 ? 0.651 49.172 -27.938 1.00 49.91 166 LEU A O 1
#

Radius of gyration: 19.8 Å; chains: 1; bounding box: 44×59×60 Å

Sequence (166 aa):
METEIFVQLANQQAVDNALVLHALEVAVRTLEAHHGLTVHCEDDVFQLDFEPQLHIVTPAIHLIKSGAVAVLRASGVAKAIDLDMDQQTTDEGCVLRALHVASYTLSVHCGMLGLSEGDTWTLDFKPQTDMLWQAIALMGVDTSKPLRAPIPRRDSEDDDHDAPTL

Foldseek 3Di:
DVVVVVVVQVVVQVVLLVLLLVLLVVLLVVLVVQAQWWWDDPPDIDGDHCPVLNVQSVVLNVCSVVVQDGLRQDPPPQPQPLLPPPDPPGSLNSSLLSLQSSLLSLVVQAQIWTDDPRDIDGRHCPVSNVSSLVSNNSSRHDPVDDHDRSDPPPPPPPPPPDDDDD

Secondary structure (DSSP, 8-state):
-HHHHHHHHHHHHHHHHHHHHHHHHHHHHHHHHHTT-EEEETTEEEE---HHHHHHHHHHHHHHHTT--------SS-B-----GGG--SHHHHHHHHHHHHHHHHHHHTT-EEEETTEEEE---HHHHHHHHHHHHHTTB-TTSPPPPSS---------------

pLDDT: mean 80.5, std 17.06, range [38.78, 97.81]